Protein AF-A0A2D8EUV7-F1 (afdb_monomer)

Solvent-accessible surface area (backbone atoms only — not comparable to full-atom values): 5150 Å² total; per-residue (Å²): 130,87,78,76,77,75,85,69,88,75,45,70,65,63,65,44,47,33,55,84,57,68,38,37,25,12,53,81,78,72,42,78,44,64,79,64,49,95,90,35,74,86,57,72,52,66,30,66,36,51,42,76,89,75,50,52,81,44,39,74,73,36,69,56,91,68,88,72,76,72,67,79,84,74,76,76,82,128

Radius of gyration: 16.99 Å; Cα contacts (8 Å, |Δi|>4): 88; chains: 1; bounding box: 52×30×46 Å

Secondary structure (DSSP, 8-state):
--------SS-HHHHHSTTTTT--EETTT-SBP----TT-TTSPPP-EES-GGG--GGGGG--SSS----S-------

Mean predicted aligned error: 10.87 Å

Structure (mmCIF, N/CA/C/O backbone):
data_AF-A0A2D8EUV7-F1
#
_entry.id   AF-A0A2D8EUV7-F1
#
loop_
_atom_site.group_PDB
_atom_site.id
_atom_site.type_symbol
_atom_site.label_atom_id
_atom_site.label_alt_id
_atom_site.label_comp_id
_atom_site.label_asym_id
_atom_site.label_entity_id
_atom_site.label_seq_id
_atom_site.pdbx_PDB_ins_code
_atom_site.Cartn_x
_atom_site.Cartn_y
_atom_site.Cartn_z
_atom_site.occupancy
_atom_site.B_iso_or_equiv
_atom_site.auth_seq_id
_atom_site.auth_comp_id
_atom_site.auth_asym_id
_atom_site.auth_atom_id
_atom_site.pdbx_PDB_model_num
ATOM 1 N N . MET A 1 1 ? -40.557 -23.172 -14.668 1.00 44.28 1 MET A N 1
ATOM 2 C CA . MET A 1 1 ? -39.179 -23.166 -15.218 1.00 44.28 1 MET A CA 1
ATOM 3 C C . MET A 1 1 ? -38.212 -22.801 -14.097 1.00 44.28 1 MET A C 1
ATOM 5 O O . MET A 1 1 ? -38.227 -21.664 -13.636 1.00 44.28 1 MET A O 1
ATOM 9 N N . ALA A 1 2 ? -37.441 -23.762 -13.581 1.00 52.38 2 ALA A N 1
ATOM 10 C CA . ALA A 1 2 ? -36.499 -23.515 -12.489 1.00 52.38 2 ALA A CA 1
ATOM 11 C C . ALA A 1 2 ? -35.373 -22.587 -12.976 1.00 52.38 2 ALA A C 1
ATOM 13 O O . ALA A 1 2 ? -34.505 -22.987 -13.752 1.00 52.38 2 ALA A O 1
ATOM 14 N N . LYS A 1 3 ? -35.410 -21.320 -12.553 1.00 53.34 3 LYS A N 1
ATOM 15 C CA . LYS A 1 3 ? -34.396 -20.311 -12.871 1.00 53.34 3 LYS A CA 1
ATOM 16 C C . LYS A 1 3 ? -33.093 -20.725 -12.186 1.00 53.34 3 LYS A C 1
ATOM 18 O O . LYS A 1 3 ? -32.895 -20.440 -11.007 1.00 53.34 3 LYS A O 1
ATOM 23 N N . LYS A 1 4 ? -32.232 -21.454 -12.911 1.00 46.94 4 LYS A N 1
ATOM 24 C CA . LYS A 1 4 ? -30.864 -21.795 -12.494 1.00 46.94 4 LYS A CA 1
ATOM 25 C C . LYS A 1 4 ? -30.209 -20.515 -11.971 1.00 46.94 4 LYS A C 1
ATOM 27 O O . LYS A 1 4 ? -29.951 -19.590 -12.737 1.00 46.94 4 LYS A O 1
ATOM 32 N N . LYS A 1 5 ? -29.981 -20.436 -10.656 1.00 52.41 5 LYS A N 1
ATOM 33 C CA . LYS A 1 5 ? -29.168 -19.382 -10.044 1.00 52.41 5 LYS A CA 1
ATOM 34 C C . LYS A 1 5 ? -27.745 -19.575 -10.5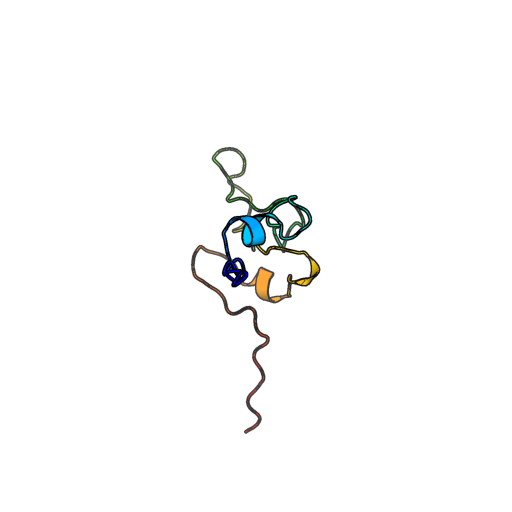57 1.00 52.41 5 LYS A C 1
ATOM 36 O O . LYS A 1 5 ? -26.992 -20.375 -10.011 1.00 52.41 5 LYS A O 1
ATOM 41 N N . SER A 1 6 ? -27.395 -18.879 -11.635 1.00 52.19 6 SER A N 1
ATOM 42 C CA . SER A 1 6 ? -26.031 -18.816 -12.148 1.00 52.19 6 SER A CA 1
ATOM 43 C C . SER A 1 6 ? -25.143 -18.319 -11.016 1.00 52.19 6 SER A C 1
ATOM 45 O O . SER A 1 6 ? -25.271 -17.172 -10.578 1.00 52.19 6 SER A O 1
ATOM 47 N N . ALA A 1 7 ? -24.289 -19.201 -10.501 1.00 53.66 7 ALA A N 1
ATOM 48 C CA . ALA A 1 7 ? -23.328 -18.930 -9.444 1.00 53.66 7 ALA A CA 1
ATOM 49 C C . ALA A 1 7 ? -22.255 -17.944 -9.941 1.00 53.66 7 ALA A C 1
ATOM 51 O O . ALA A 1 7 ? -21.093 -18.279 -10.124 1.00 53.66 7 ALA A O 1
ATOM 52 N N . THR A 1 8 ? -22.639 -16.693 -10.185 1.00 58.06 8 THR A N 1
ATOM 53 C CA . THR A 1 8 ? -21.741 -15.624 -10.648 1.00 58.06 8 THR A CA 1
ATOM 54 C C . THR A 1 8 ? -21.224 -14.794 -9.471 1.00 58.06 8 THR A C 1
ATOM 56 O O . THR A 1 8 ? -20.869 -13.625 -9.609 1.00 58.06 8 THR A O 1
ATOM 59 N N . SER A 1 9 ? -21.170 -15.397 -8.281 1.00 53.91 9 SER A N 1
ATOM 60 C CA . SER A 1 9 ? -20.820 -14.730 -7.023 1.00 53.91 9 SER A CA 1
ATOM 61 C C . SER A 1 9 ? -19.327 -14.396 -6.876 1.00 53.91 9 SER A C 1
ATOM 63 O O . SER A 1 9 ? -18.948 -13.800 -5.872 1.00 53.91 9 SER A O 1
ATOM 65 N N . GLY A 1 10 ? -18.466 -14.702 -7.858 1.00 59.59 10 GLY A N 1
ATOM 66 C CA . GLY A 1 10 ? -17.018 -14.486 -7.703 1.00 59.59 10 GLY A CA 1
ATOM 67 C C . GLY A 1 10 ? -16.134 -14.594 -8.951 1.00 59.59 10 GLY A C 1
ATOM 68 O O . GLY A 1 10 ? -14.930 -14.762 -8.802 1.00 59.59 10 GLY A O 1
ATOM 69 N N . GLY A 1 11 ? -16.682 -14.520 -10.169 1.00 70.94 11 GLY A N 1
ATOM 70 C CA . GLY A 1 11 ? -15.893 -14.709 -11.399 1.00 70.94 11 GLY A CA 1
ATOM 71 C C . GLY A 1 11 ? -14.906 -13.571 -11.714 1.00 70.94 11 GLY A C 1
ATOM 72 O O . GLY A 1 11 ? -15.066 -12.448 -11.228 1.00 70.94 11 GLY A O 1
ATOM 73 N N . LEU A 1 12 ? -13.931 -13.836 -12.601 1.00 69.38 12 LEU A N 1
ATOM 74 C CA . LEU A 1 12 ? -12.922 -12.873 -13.091 1.00 69.38 12 LEU A CA 1
ATOM 75 C C . LEU A 1 12 ? -13.539 -11.515 -13.460 1.00 69.38 12 LEU A C 1
ATOM 77 O O . LEU A 1 12 ? -13.014 -10.464 -13.110 1.00 69.38 12 LEU A O 1
ATOM 81 N N . ARG A 1 13 ? -14.711 -11.531 -14.102 1.00 72.62 13 ARG A N 1
ATOM 82 C CA . ARG A 1 13 ? -15.442 -10.323 -14.503 1.00 72.62 13 ARG A CA 1
ATOM 83 C C . ARG A 1 13 ? -15.796 -9.438 -13.303 1.00 72.62 13 ARG A C 1
ATOM 85 O O . ARG A 1 13 ? -15.546 -8.246 -13.352 1.00 72.62 13 ARG A O 1
ATOM 92 N N . LYS A 1 14 ? -16.237 -10.010 -12.175 1.00 72.25 14 LYS A N 1
ATOM 93 C CA . LYS A 1 14 ? -16.455 -9.271 -10.914 1.00 72.25 14 LYS A CA 1
ATOM 94 C C . LYS A 1 14 ? -15.138 -8.775 -10.310 1.00 72.25 14 LYS A C 1
ATOM 96 O O . LYS A 1 14 ? -15.129 -7.743 -9.649 1.00 72.25 14 LYS A O 1
ATOM 101 N N . TRP A 1 15 ? -14.038 -9.491 -10.525 1.00 68.19 15 TRP A N 1
ATOM 102 C CA . TRP A 1 15 ? -12.699 -9.100 -10.078 1.00 68.19 15 TRP A CA 1
ATOM 103 C C . TRP A 1 15 ? -12.154 -7.888 -10.854 1.00 68.19 15 TRP A C 1
ATOM 105 O O . TRP A 1 15 ? -11.608 -6.975 -10.241 1.00 68.19 15 TRP A O 1
ATOM 115 N N . PHE A 1 16 ? -12.386 -7.826 -12.170 1.00 68.69 16 PHE A N 1
ATOM 116 C CA . PHE A 1 16 ? -12.004 -6.701 -13.038 1.00 68.69 16 PHE A CA 1
ATOM 117 C C . PHE A 1 16 ? -13.007 -5.536 -13.034 1.00 68.69 16 PHE A C 1
ATOM 119 O O . PHE A 1 16 ? -12.610 -4.390 -13.223 1.00 68.69 16 PHE A O 1
ATOM 126 N N . SER A 1 17 ? -14.292 -5.788 -12.769 1.00 69.06 17 SER A N 1
ATOM 127 C CA . SER A 1 17 ? -15.303 -4.732 -12.596 1.00 69.06 17 SER A CA 1
ATOM 128 C C . SER A 1 17 ? -15.157 -3.972 -11.275 1.00 69.06 17 SER A C 1
ATOM 130 O O . SER A 1 17 ? -15.757 -2.905 -11.115 1.00 69.06 17 SER A O 1
ATOM 132 N N . GLN A 1 18 ? -14.360 -4.478 -10.326 1.00 67.50 18 GLN A N 1
ATOM 133 C CA . GLN A 1 18 ? -13.990 -3.697 -9.148 1.00 67.50 18 GLN A CA 1
ATOM 134 C C . GLN A 1 18 ? -13.303 -2.401 -9.599 1.00 67.50 18 GLN A C 1
ATOM 136 O O . GLN A 1 18 ? -12.505 -2.403 -10.532 1.00 67.50 18 GLN A O 1
ATOM 141 N N . ASN A 1 19 ? -13.660 -1.281 -8.960 1.00 66.75 19 ASN A N 1
ATOM 142 C CA . ASN A 1 19 ? -13.208 0.067 -9.335 1.00 66.75 19 ASN A CA 1
ATOM 143 C C . ASN A 1 19 ? -13.716 0.569 -10.702 1.00 66.75 19 ASN A C 1
ATOM 145 O O . ASN A 1 19 ? -12.990 1.235 -11.437 1.00 66.75 19 ASN A O 1
ATOM 149 N N . LYS A 1 20 ? -14.977 0.266 -11.049 1.00 65.88 20 LYS A N 1
ATOM 150 C CA . LYS A 1 20 ? -15.637 0.727 -12.289 1.00 65.88 20 LYS A CA 1
ATOM 151 C C . LYS A 1 20 ? -14.881 0.322 -13.567 1.00 65.88 20 LYS A C 1
ATOM 153 O O . LYS A 1 20 ? -14.849 1.081 -14.527 1.00 65.88 20 LYS A O 1
ATOM 158 N N . GLY A 1 21 ? -14.209 -0.831 -13.558 1.00 65.00 21 GLY A N 1
ATOM 159 C CA . GLY A 1 21 ? -13.409 -1.286 -14.701 1.00 65.00 21 GLY A CA 1
ATOM 160 C C . GLY A 1 21 ? -12.084 -0.539 -14.902 1.00 65.00 21 GLY A C 1
ATOM 161 O O . GLY A 1 21 ? -11.367 -0.842 -15.848 1.00 65.00 21 GLY A O 1
ATOM 162 N N . LYS A 1 22 ? -11.709 0.390 -14.007 1.00 65.00 22 LYS A N 1
ATOM 163 C CA . LYS A 1 22 ? -10.423 1.115 -14.066 1.00 65.00 22 LYS A CA 1
ATOM 164 C C . LYS A 1 22 ? -9.224 0.266 -13.627 1.00 65.00 22 LYS A C 1
ATOM 166 O O . LYS A 1 22 ? -8.085 0.715 -13.714 1.00 65.00 22 LYS A O 1
ATOM 171 N N . GLY A 1 23 ? -9.477 -0.955 -13.158 1.00 74.06 23 GLY A N 1
ATOM 172 C CA . GLY A 1 23 ? -8.450 -1.882 -12.709 1.00 74.06 23 GLY A CA 1
ATOM 173 C C . GLY A 1 23 ? -7.946 -1.597 -11.295 1.00 74.06 23 GLY A C 1
ATOM 174 O O . GLY A 1 23 ? -8.466 -0.748 -10.563 1.00 74.06 23 GLY A O 1
ATOM 175 N N . TRP A 1 24 ? -6.936 -2.373 -10.907 1.00 81.81 24 TRP A N 1
ATOM 176 C CA . TRP A 1 24 ? -6.290 -2.274 -9.604 1.00 81.81 24 TRP A CA 1
ATOM 177 C C . TRP A 1 24 ? -5.485 -0.984 -9.513 1.00 81.81 24 TRP A C 1
ATOM 1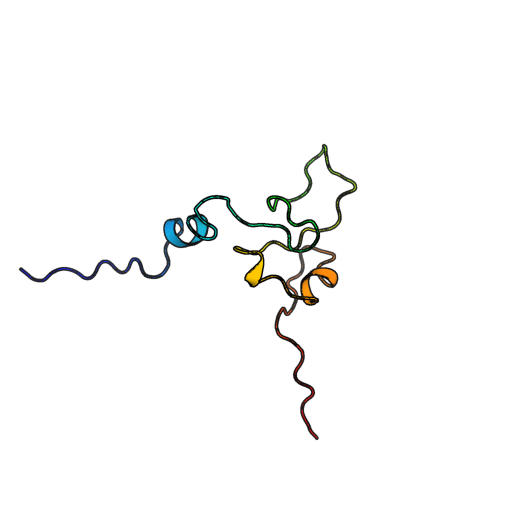79 O O . TRP A 1 24 ? -4.931 -0.511 -10.502 1.00 81.81 24 TRP A O 1
ATOM 189 N N . ILE A 1 25 ? -5.361 -0.445 -8.308 1.00 87.50 25 ILE A N 1
ATOM 190 C CA . ILE A 1 25 ? -4.573 0.752 -8.035 1.00 87.50 25 ILE A CA 1
ATOM 191 C C . ILE A 1 25 ? -3.424 0.437 -7.083 1.00 87.50 25 ILE A C 1
ATOM 193 O O . ILE A 1 25 ? -3.518 -0.461 -6.241 1.00 87.50 25 ILE A O 1
ATOM 197 N N . ASP A 1 26 ? -2.327 1.167 -7.220 1.00 88.75 26 ASP A N 1
ATOM 198 C CA . ASP A 1 26 ? -1.230 1.103 -6.268 1.00 88.75 26 ASP A CA 1
ATOM 199 C C . ASP A 1 26 ? -1.550 1.981 -5.058 1.00 88.75 26 ASP A C 1
ATOM 201 O O . ASP A 1 26 ? -1.653 3.200 -5.166 1.00 88.75 26 ASP A O 1
ATOM 205 N N . CYS A 1 27 ? -1.659 1.372 -3.881 1.00 88.31 27 CYS A N 1
ATOM 206 C CA . CYS A 1 27 ? -1.964 2.089 -2.649 1.00 88.31 27 CYS A CA 1
ATOM 207 C C . CYS A 1 27 ? -0.891 3.095 -2.210 1.00 88.31 27 CYS A C 1
ATOM 209 O O . CYS A 1 27 ? -1.179 3.929 -1.354 1.00 88.31 27 CYS A O 1
ATOM 211 N N . LYS A 1 28 ? 0.331 3.025 -2.755 1.00 83.81 28 LYS A N 1
ATOM 212 C CA . LYS A 1 28 ? 1.392 3.999 -2.455 1.00 83.81 28 LYS A CA 1
ATOM 213 C C . LYS A 1 28 ? 1.263 5.259 -3.302 1.00 83.81 28 LYS A C 1
ATOM 215 O O . LYS A 1 28 ? 1.347 6.359 -2.772 1.00 83.81 28 LYS A O 1
ATOM 220 N N . THR A 1 29 ? 1.073 5.088 -4.609 1.00 81.88 29 THR A N 1
ATOM 221 C CA . THR A 1 29 ? 1.099 6.200 -5.572 1.00 81.88 29 THR A CA 1
ATOM 222 C C . THR A 1 29 ? -0.285 6.657 -6.031 1.00 81.88 29 THR A C 1
ATOM 224 O O . THR A 1 29 ? -0.406 7.720 -6.628 1.00 81.88 29 THR A O 1
ATOM 227 N N . GLY A 1 30 ? -1.336 5.866 -5.797 1.00 79.81 30 GLY A N 1
ATOM 228 C CA . GLY A 1 30 ? -2.687 6.113 -6.310 1.00 79.81 30 GLY A CA 1
ATOM 229 C C . GLY A 1 30 ? -2.830 5.941 -7.828 1.00 79.81 30 GLY A C 1
ATOM 230 O O . GLY A 1 30 ? -3.925 6.129 -8.353 1.00 79.81 30 GLY A O 1
ATOM 231 N N . LYS A 1 31 ? -1.746 5.579 -8.524 1.00 80.75 31 LYS A N 1
ATOM 232 C CA . LYS A 1 31 ? -1.704 5.302 -9.965 1.00 80.75 31 LYS A CA 1
ATOM 233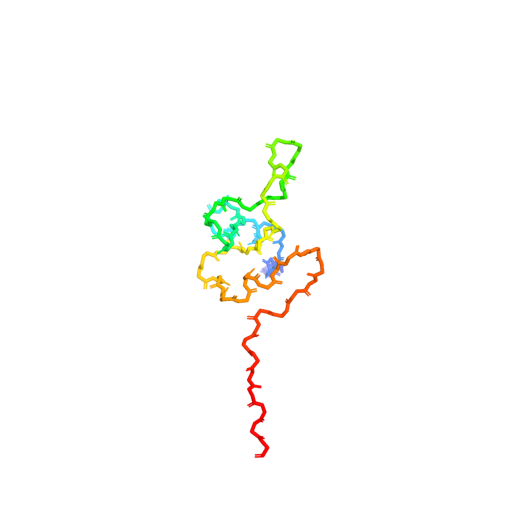 C C . LYS A 1 31 ? -2.278 3.907 -10.266 1.00 80.75 31 LYS A C 1
ATOM 235 O O . LYS A 1 31 ? -2.370 3.085 -9.346 1.00 80.75 31 LYS A O 1
ATOM 240 N N . PRO A 1 32 ? -2.639 3.603 -11.529 1.00 83.19 32 PRO A N 1
ATOM 241 C CA . PRO A 1 32 ? -2.966 2.236 -11.933 1.00 83.19 32 PRO A CA 1
ATOM 242 C C . PRO A 1 32 ? -1.859 1.269 -11.501 1.00 83.19 32 PRO A C 1
ATOM 244 O O . PRO A 1 32 ? -0.663 1.556 -11.636 1.00 83.19 32 PRO A O 1
ATOM 247 N N . CYS A 1 33 ? -2.266 0.145 -10.914 1.00 82.94 33 CYS A N 1
ATOM 248 C CA . CYS A 1 33 ? -1.332 -0.827 -10.385 1.00 82.94 33 CYS A CA 1
ATOM 249 C C . CYS A 1 33 ? -0.786 -1.714 -11.488 1.00 82.94 33 CYS A C 1
ATOM 251 O O . CYS A 1 33 ? -1.532 -2.380 -12.199 1.00 82.94 33 CYS A O 1
ATOM 253 N N . GLY A 1 34 ? 0.533 -1.781 -11.556 1.00 7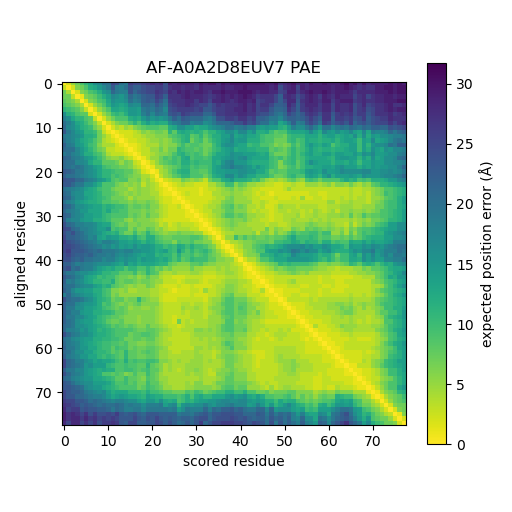7.31 34 GLY A N 1
ATOM 254 C CA . GLY A 1 34 ? 1.259 -2.666 -12.443 1.00 77.31 34 GLY A CA 1
ATOM 255 C C . GLY A 1 34 ? 2.681 -2.788 -11.935 1.00 77.31 34 GLY A C 1
ATOM 256 O O . GLY A 1 34 ? 3.209 -1.855 -11.321 1.00 77.31 34 GLY A O 1
ATOM 257 N N . ARG A 1 35 ? 3.291 -3.955 -12.145 1.00 77.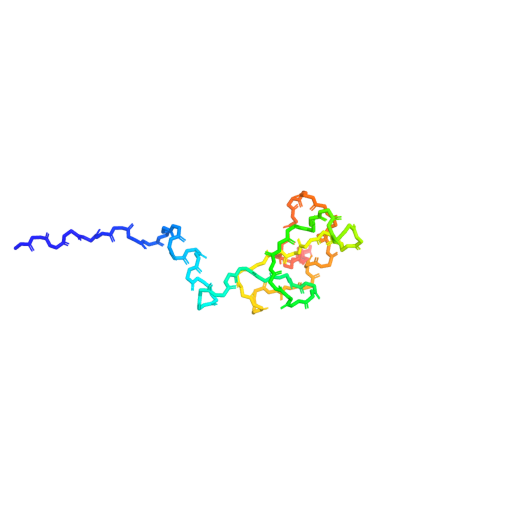12 35 ARG A N 1
ATOM 258 C CA . ARG A 1 35 ? 4.710 -4.113 -11.843 1.00 77.12 35 ARG A CA 1
ATOM 259 C C . ARG A 1 35 ? 5.496 -3.234 -12.803 1.00 77.12 35 ARG A C 1
ATOM 261 O O . ARG A 1 35 ? 5.215 -3.209 -13.998 1.00 77.12 35 ARG A O 1
ATOM 268 N N . SER A 1 36 ? 6.464 -2.521 -12.256 1.00 71.56 36 SER A N 1
ATOM 269 C CA . SER A 1 36 ? 7.353 -1.664 -13.014 1.00 71.56 36 SER A CA 1
ATOM 270 C C . SER A 1 36 ? 8.055 -2.475 -14.105 1.00 71.56 36 SER A C 1
ATOM 272 O O . SER A 1 36 ? 8.728 -3.463 -13.807 1.00 71.56 36 SER A O 1
ATOM 274 N N . GLY A 1 37 ? 7.837 -2.106 -15.367 1.00 71.31 37 GLY A N 1
ATOM 275 C CA . GLY A 1 37 ? 8.487 -2.742 -16.512 1.00 71.31 37 GLY A CA 1
ATOM 276 C C . GLY A 1 37 ? 9.916 -2.233 -16.709 1.00 71.31 37 GLY A C 1
ATOM 277 O O . GLY A 1 37 ? 10.442 -1.475 -15.893 1.00 71.31 37 GLY A O 1
ATOM 278 N N . LYS A 1 38 ? 10.539 -2.577 -17.847 1.00 65.38 38 LYS A N 1
ATOM 279 C CA . LYS A 1 38 ? 11.897 -2.109 -18.200 1.00 65.38 38 LYS A CA 1
ATOM 280 C C . LYS A 1 38 ? 12.047 -0.577 -18.185 1.00 65.38 38 LYS A C 1
ATOM 282 O O . LYS A 1 38 ? 13.160 -0.101 -17.996 1.00 65.38 38 LYS A O 1
ATOM 287 N N . LYS A 1 39 ? 10.945 0.161 -18.364 1.00 66.81 39 LYS A N 1
ATOM 288 C CA . LYS A 1 39 ? 10.878 1.632 -18.389 1.00 66.81 39 LYS A CA 1
ATOM 289 C C . LYS A 1 39 ? 10.714 2.277 -17.001 1.00 66.81 39 LYS A C 1
ATOM 291 O O . LYS A 1 39 ? 10.971 3.460 -16.856 1.00 66.81 39 LYS A O 1
ATOM 296 N N . ASP A 1 40 ? 10.357 1.506 -15.972 1.00 69.38 40 ASP A N 1
ATOM 297 C CA . ASP A 1 40 ? 9.988 2.016 -14.642 1.00 69.38 40 ASP A CA 1
ATOM 298 C C . ASP A 1 40 ? 10.858 1.424 -13.514 1.00 69.38 40 ASP A C 1
ATOM 300 O O . ASP A 1 40 ? 10.408 1.271 -12.380 1.00 69.38 40 ASP A O 1
ATOM 304 N N . LYS A 1 41 ? 12.115 1.063 -13.796 1.00 69.62 41 LYS A N 1
ATOM 305 C CA . LYS A 1 41 ? 12.972 0.275 -12.880 1.00 69.62 41 LYS A CA 1
ATOM 306 C C . LYS A 1 41 ? 13.121 0.855 -11.463 1.00 69.62 41 LYS A C 1
ATOM 308 O O . LYS A 1 41 ? 13.324 0.092 -10.527 1.00 69.62 41 LYS A O 1
ATOM 313 N N . ASN A 1 42 ? 12.955 2.167 -11.297 1.00 76.62 42 ASN A N 1
ATOM 314 C CA . ASN A 1 42 ? 13.099 2.855 -10.010 1.00 76.62 42 ASN A CA 1
ATOM 315 C C . ASN A 1 42 ? 11.829 2.845 -9.145 1.00 76.62 42 ASN A C 1
ATOM 317 O O . ASN A 1 42 ? 11.854 3.294 -7.999 1.00 76.62 42 ASN A O 1
ATOM 321 N N . ARG A 1 43 ? 10.691 2.364 -9.663 1.00 79.50 43 ARG A N 1
ATOM 322 C CA . ARG A 1 43 ? 9.446 2.351 -8.889 1.00 79.50 43 ARG A CA 1
ATOM 323 C C . ARG A 1 43 ? 9.487 1.227 -7.843 1.00 79.50 43 ARG A C 1
ATOM 325 O O . ARG A 1 43 ? 9.688 0.068 -8.218 1.00 79.50 43 ARG A O 1
ATOM 332 N N . PRO A 1 44 ? 9.235 1.535 -6.554 1.00 82.56 44 PRO A N 1
ATOM 333 C CA . PRO A 1 44 ? 9.220 0.537 -5.491 1.00 82.56 44 PRO A CA 1
ATOM 334 C C . PRO A 1 44 ? 8.110 -0.488 -5.721 1.00 82.56 44 PRO A C 1
ATOM 336 O O . PRO A 1 44 ? 7.144 -0.227 -6.440 1.00 82.56 44 PRO A O 1
ATOM 339 N N . TYR A 1 45 ? 8.211 -1.644 -5.056 1.00 86.00 45 TYR A N 1
ATOM 340 C CA . TYR A 1 45 ? 7.234 -2.715 -5.233 1.00 86.00 45 TYR A CA 1
ATOM 341 C C . TYR A 1 45 ? 5.802 -2.200 -4.980 1.00 86.00 45 TYR A C 1
ATOM 343 O O . TYR A 1 45 ? 5.535 -1.658 -3.893 1.00 86.00 45 TYR A O 1
ATOM 351 N N . PRO A 1 46 ? 4.886 -2.347 -5.956 1.00 87.44 46 PRO A N 1
ATOM 352 C CA . PRO A 1 46 ? 3.565 -1.751 -5.870 1.00 87.44 46 PRO A CA 1
ATOM 353 C C . PRO A 1 46 ? 2.672 -2.525 -4.898 1.00 87.44 46 PRO A C 1
ATOM 355 O O . PRO A 1 46 ? 2.740 -3.753 -4.770 1.0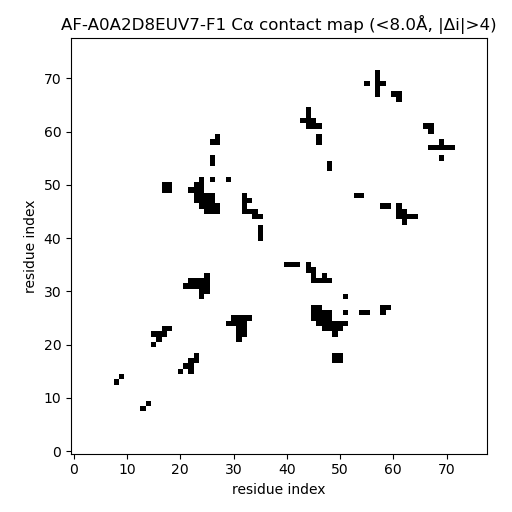0 87.44 46 PRO A O 1
ATOM 358 N N . ALA A 1 47 ? 1.801 -1.800 -4.208 1.00 90.06 47 ALA A N 1
ATOM 359 C CA . ALA A 1 47 ? 0.876 -2.346 -3.231 1.00 90.06 47 ALA A CA 1
ATOM 360 C C . ALA A 1 47 ? -0.536 -2.379 -3.832 1.00 90.06 47 ALA A C 1
ATOM 362 O O . ALA A 1 47 ? -1.392 -1.568 -3.482 1.00 90.06 47 ALA A O 1
ATOM 363 N N . CYS A 1 48 ? -0.752 -3.301 -4.775 1.00 87.06 48 CYS A N 1
ATOM 364 C CA . CYS A 1 48 ? -1.977 -3.354 -5.569 1.00 87.06 48 CYS A CA 1
ATOM 365 C C . CYS A 1 48 ? -3.213 -3.726 -4.741 1.00 87.06 48 CYS A C 1
ATOM 367 O O . CYS A 1 48 ? -3.213 -4.754 -4.054 1.00 87.06 48 CYS A O 1
ATOM 369 N N . ARG A 1 49 ? -4.294 -2.947 -4.880 1.00 86.50 49 ARG A N 1
ATOM 370 C CA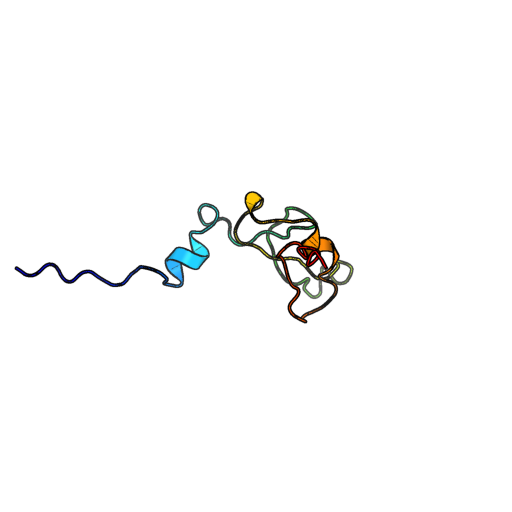 . ARG A 1 49 ? -5.645 -3.284 -4.397 1.00 86.50 49 ARG A CA 1
ATOM 371 C C . ARG A 1 49 ? -6.722 -2.882 -5.412 1.00 86.50 49 ARG A C 1
ATOM 373 O O . ARG A 1 49 ? -6.467 -2.018 -6.245 1.00 86.50 49 ARG A O 1
ATOM 380 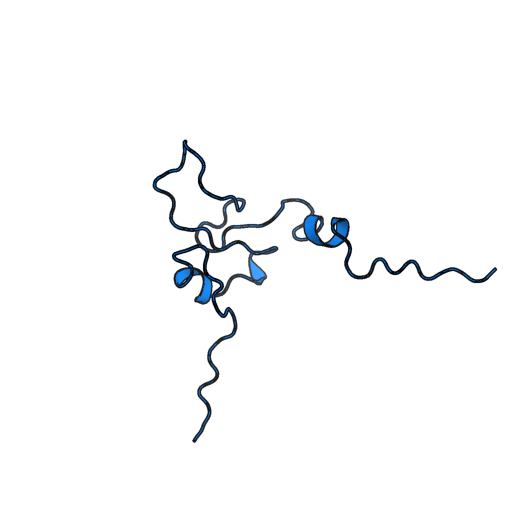N N . PRO A 1 50 ? -7.927 -3.469 -5.330 1.00 81.88 50 PRO A N 1
ATOM 381 C CA . PRO A 1 50 ? -9.037 -3.102 -6.198 1.00 81.88 50 PRO A CA 1
ATOM 382 C C . PRO A 1 50 ? -9.408 -1.620 -6.102 1.00 81.88 50 PRO A C 1
ATOM 384 O O . PRO A 1 50 ? -9.511 -0.958 -7.121 1.00 81.88 50 PRO A O 1
ATOM 387 N N . THR A 1 51 ? -9.568 -1.070 -4.893 1.00 81.31 51 THR A N 1
ATOM 388 C CA . THR A 1 51 ? -10.000 0.325 -4.694 1.00 81.31 51 THR A CA 1
ATOM 389 C C . THR A 1 51 ? -9.130 1.068 -3.682 1.00 81.31 51 THR A C 1
ATOM 391 O O . THR A 1 51 ? -8.530 0.463 -2.792 1.00 81.31 51 THR A O 1
ATOM 394 N N . LYS A 1 52 ? -9.120 2.408 -3.765 1.00 82.00 52 LYS A N 1
ATOM 395 C CA . LYS A 1 52 ? -8.392 3.290 -2.827 1.00 82.00 52 LYS A CA 1
ATOM 396 C C . LYS A 1 52 ? -8.897 3.191 -1.399 1.00 82.00 52 LYS A C 1
ATOM 398 O O . LYS A 1 52 ? -8.102 3.257 -0.472 1.00 82.00 52 LYS A O 1
ATOM 403 N N . ALA A 1 53 ? -10.188 2.926 -1.227 1.00 81.94 53 ALA A N 1
ATOM 404 C CA . ALA A 1 53 ? -10.788 2.694 0.083 1.00 81.94 53 ALA A CA 1
ATOM 405 C C . ALA A 1 53 ? -10.202 1.465 0.804 1.00 81.94 53 ALA A C 1
ATOM 407 O O . ALA A 1 53 ? -10.223 1.392 2.027 1.00 81.94 53 ALA A O 1
ATOM 408 N N . GLN A 1 54 ? -9.653 0.497 0.063 1.00 82.25 54 GLN A N 1
ATOM 409 C CA . GLN A 1 54 ? -9.032 -0.698 0.638 1.00 82.25 54 GLN A CA 1
ATOM 410 C C . GLN A 1 54 ? -7.537 -0.526 0.936 1.00 82.25 54 GLN A C 1
ATOM 412 O O . GLN A 1 54 ? -6.892 -1.476 1.397 1.00 82.25 54 GLN A O 1
ATOM 417 N N . CYS A 1 55 ? -6.976 0.650 0.659 1.00 86.00 55 CYS A N 1
ATOM 418 C CA . CYS A 1 55 ? -5.592 0.965 0.955 1.00 86.00 55 CYS A CA 1
ATOM 419 C C . CYS A 1 55 ? -5.432 1.311 2.432 1.00 86.00 55 CYS A C 1
ATOM 421 O O . CYS A 1 55 ? -6.047 2.241 2.943 1.00 86.00 55 CYS A O 1
ATOM 423 N N . THR A 1 56 ? -4.572 0.566 3.121 1.00 85.62 56 THR A N 1
ATOM 424 C CA . THR A 1 56 ? -4.216 0.826 4.519 1.00 85.62 56 THR A CA 1
ATOM 425 C C . THR A 1 56 ? -2.736 1.173 4.637 1.00 85.62 56 THR A C 1
ATOM 427 O O . THR A 1 56 ? -1.955 0.970 3.703 1.00 85.62 56 THR A O 1
ATOM 430 N N . SER A 1 57 ? -2.312 1.635 5.816 1.00 84.44 57 SER A N 1
ATOM 431 C CA . SER A 1 57 ? -0.896 1.895 6.117 1.00 84.44 57 SER A CA 1
ATOM 432 C C . SER A 1 57 ? 0.004 0.663 5.939 1.00 84.44 57 SER A C 1
ATOM 434 O O . SER A 1 57 ? 1.212 0.811 5.749 1.00 84.44 57 SER A O 1
ATOM 436 N N . ALA A 1 58 ? -0.569 -0.548 5.906 1.00 85.62 58 ALA A N 1
ATOM 437 C CA . ALA A 1 58 ? 0.155 -1.777 5.598 1.00 85.62 58 ALA A CA 1
ATOM 438 C C . ALA A 1 58 ? 0.779 -1.769 4.193 1.00 85.62 58 ALA A C 1
ATOM 440 O O . ALA A 1 58 ? 1.802 -2.421 4.001 1.00 85.62 58 ALA A O 1
ATOM 441 N N . ALA A 1 59 ? 0.251 -0.985 3.244 1.00 86.81 59 ALA A N 1
ATOM 442 C CA . ALA A 1 59 ? 0.822 -0.835 1.903 1.00 86.81 59 ALA A CA 1
ATOM 443 C C . ALA A 1 59 ? 2.313 -0.457 1.926 1.00 86.81 59 ALA A C 1
ATOM 445 O O . ALA A 1 59 ? 3.084 -0.925 1.089 1.00 86.81 59 ALA A O 1
ATOM 446 N N . LYS A 1 60 ? 2.742 0.334 2.919 1.00 85.50 60 LYS A N 1
ATOM 447 C CA . LYS A 1 60 ? 4.144 0.745 3.095 1.00 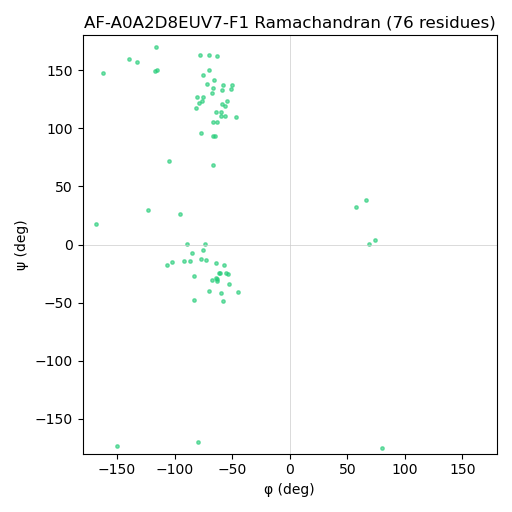85.50 60 LYS A CA 1
ATOM 448 C C . LYS A 1 60 ? 5.075 -0.441 3.368 1.00 85.50 60 LYS A C 1
ATOM 450 O O . LYS A 1 60 ? 6.223 -0.426 2.948 1.00 85.50 60 LYS A O 1
ATOM 455 N N . ARG A 1 61 ? 4.557 -1.502 3.997 1.00 87.06 61 ARG A N 1
ATOM 456 C CA . ARG A 1 61 ? 5.303 -2.725 4.338 1.00 87.06 61 ARG A CA 1
ATOM 457 C C . ARG A 1 61 ? 5.517 -3.646 3.136 1.00 87.06 61 ARG A C 1
ATOM 459 O O . ARG A 1 61 ? 6.281 -4.599 3.229 1.00 87.06 61 ARG A O 1
ATOM 466 N N . LYS A 1 62 ? 4.825 -3.405 2.016 1.00 87.19 62 LYS A N 1
ATOM 467 C CA . LYS A 1 62 ? 4.997 -4.180 0.785 1.00 87.19 62 LYS A CA 1
ATOM 468 C C . LYS A 1 62 ? 6.281 -3.716 0.098 1.00 87.19 62 LYS A C 1
ATOM 470 O O . LYS A 1 62 ? 6.269 -2.719 -0.619 1.00 87.19 62 LYS A O 1
ATOM 475 N N . THR A 1 63 ? 7.382 -4.418 0.328 1.00 87.81 63 THR A N 1
ATOM 476 C CA . THR A 1 63 ? 8.693 -4.125 -0.282 1.00 87.81 63 THR A CA 1
ATOM 477 C C . THR A 1 63 ? 9.080 -5.126 -1.368 1.00 87.81 63 THR A C 1
ATOM 479 O O . THR A 1 63 ? 9.914 -4.816 -2.210 1.00 87.81 63 THR A O 1
ATOM 482 N N . GLY A 1 64 ? 8.432 -6.293 -1.409 1.00 86.44 64 GLY A N 1
ATOM 483 C CA . GLY A 1 64 ? 8.751 -7.365 -2.347 1.00 86.44 64 GLY A CA 1
ATOM 484 C C . GLY A 1 64 ? 7.549 -8.237 -2.724 1.00 86.44 64 GLY A C 1
ATOM 485 O O . GLY A 1 64 ? 6.410 -7.951 -2.332 1.00 86.44 64 GLY A O 1
ATOM 486 N N . PRO A 1 65 ? 7.781 -9.326 -3.481 1.00 85.81 65 PRO A N 1
ATOM 487 C CA . PRO A 1 65 ? 6.722 -10.220 -3.952 1.00 85.81 65 PRO A CA 1
ATOM 488 C C . PRO A 1 65 ? 5.987 -10.931 -2.814 1.00 85.81 65 PRO A C 1
ATOM 490 O O . PRO A 1 65 ? 4.777 -11.151 -2.923 1.00 85.81 65 PRO A O 1
ATOM 493 N N . ALA A 1 66 ? 6.668 -11.170 -1.690 1.00 88.19 66 ALA A N 1
ATOM 494 C CA . ALA A 1 66 ? 6.109 -11.802 -0.501 1.00 88.19 66 ALA A CA 1
ATOM 495 C C . ALA A 1 66 ? 4.793 -11.149 -0.045 1.00 88.19 66 ALA A C 1
ATOM 497 O O . ALA A 1 66 ? 4.633 -9.921 -0.049 1.00 88.19 66 ALA A O 1
ATOM 498 N N . ARG A 1 67 ? 3.810 -11.976 0.324 1.00 86.81 67 ARG A N 1
ATOM 499 C CA . ARG A 1 67 ? 2.518 -11.498 0.832 1.00 86.81 67 ARG A CA 1
ATOM 500 C C . ARG A 1 67 ? 2.715 -10.796 2.177 1.00 86.81 67 ARG A C 1
ATOM 502 O O . ARG A 1 67 ? 3.493 -11.243 3.009 1.00 86.81 67 ARG A O 1
ATOM 509 N N . ILE A 1 68 ? 1.978 -9.708 2.390 1.00 88.19 68 ILE A N 1
ATOM 510 C CA . ILE A 1 68 ? 1.959 -8.981 3.663 1.00 88.19 68 ILE A CA 1
ATOM 511 C C . ILE A 1 68 ? 0.572 -9.069 4.295 1.00 88.19 68 ILE A C 1
ATOM 513 O O . ILE A 1 68 ? -0.437 -9.139 3.590 1.00 88.19 68 ILE A O 1
ATOM 517 N N . SER A 1 69 ? 0.516 -9.023 5.625 1.00 86.62 69 SER A N 1
ATOM 518 C CA . SER A 1 69 ? -0.755 -8.875 6.332 1.00 86.62 69 SER A CA 1
ATOM 519 C C . SER A 1 69 ? -1.242 -7.430 6.249 1.00 86.62 69 SER A C 1
ATOM 521 O O . SER A 1 69 ? -0.540 -6.502 6.659 1.00 86.62 69 SER A O 1
ATOM 523 N N . TRP A 1 70 ? -2.454 -7.261 5.722 1.00 82.88 70 TRP A N 1
ATOM 524 C CA . TRP A 1 70 ? -3.142 -5.973 5.584 1.00 82.88 70 TRP A CA 1
ATOM 525 C C . TRP A 1 70 ? -4.036 -5.630 6.777 1.00 82.88 70 TRP A C 1
ATOM 527 O O . TRP A 1 70 ? -4.457 -4.481 6.921 1.00 82.88 70 TRP A O 1
ATOM 537 N N . LYS A 1 71 ? -4.323 -6.621 7.628 1.00 80.56 71 LYS A N 1
ATOM 538 C CA . LYS A 1 71 ? -5.066 -6.421 8.871 1.00 80.56 71 LYS A CA 1
ATOM 539 C C . LYS A 1 71 ? -4.167 -5.680 9.860 1.00 80.56 71 LYS A C 1
ATOM 541 O O . LYS A 1 71 ? -2.978 -5.989 9.976 1.00 80.56 71 LYS A O 1
ATOM 546 N N . LYS A 1 72 ? -4.726 -4.709 10.588 1.00 69.62 72 LYS A N 1
ATOM 547 C CA . LYS A 1 72 ? -4.024 -4.126 11.739 1.00 69.62 72 LYS A CA 1
ATOM 548 C C . LYS A 1 72 ? -3.741 -5.264 12.724 1.00 69.62 72 LYS A C 1
ATOM 550 O O . LYS A 1 72 ? -4.635 -6.062 12.996 1.00 69.62 72 LYS A O 1
ATOM 555 N N . LYS A 1 73 ? -2.507 -5.361 13.234 1.00 65.44 73 LYS A N 1
ATOM 556 C CA . LYS A 1 73 ? -2.214 -6.266 14.352 1.00 65.44 73 LYS A CA 1
ATOM 557 C C . LYS A 1 73 ? -3.038 -5.770 15.538 1.00 65.44 73 LYS A C 1
ATOM 559 O O . LYS A 1 73 ? -2.710 -4.739 16.117 1.00 65.44 73 LYS A O 1
ATOM 564 N N . THR A 1 74 ? -4.112 -6.472 15.873 1.00 62.53 74 THR A N 1
ATOM 565 C CA . THR A 1 74 ? -4.771 -6.302 17.165 1.00 62.53 74 THR A CA 1
ATOM 566 C C . THR A 1 74 ? -3.758 -6.752 18.208 1.00 62.53 74 THR A C 1
ATOM 568 O O . THR A 1 74 ? -3.346 -7.914 18.201 1.00 62.53 74 THR A O 1
ATOM 571 N N . LYS A 1 75 ? -3.270 -5.834 19.050 1.00 62.62 75 LYS A N 1
ATOM 572 C CA . LYS A 1 75 ? -2.475 -6.235 20.212 1.00 62.62 75 LYS A CA 1
ATOM 573 C C . LYS A 1 75 ? -3.373 -7.145 21.045 1.00 62.62 75 LYS A C 1
ATOM 575 O O . LYS A 1 75 ? -4.426 -6.707 21.498 1.00 62.62 75 LYS A O 1
ATOM 580 N N . LYS A 1 76 ? -3.003 -8.421 21.156 1.00 58.31 76 LYS A N 1
ATOM 581 C CA . LYS A 1 76 ? -3.659 -9.358 22.066 1.00 58.31 76 LYS A CA 1
ATOM 582 C C . LYS A 1 76 ? -3.468 -8.751 23.458 1.00 58.31 76 LYS A C 1
ATOM 584 O O . LYS A 1 76 ? -2.323 -8.609 23.882 1.00 58.31 76 LYS A O 1
ATOM 589 N N . LYS A 1 77 ? -4.546 -8.265 24.085 1.00 59.12 77 LYS A N 1
ATOM 590 C CA . LYS A 1 77 ? -4.507 -7.901 25.506 1.00 59.12 77 LYS A CA 1
ATOM 591 C C . LYS A 1 77 ? -4.113 -9.184 26.246 1.00 59.12 77 LYS A C 1
ATOM 593 O O . LYS A 1 77 ? -4.736 -10.219 26.005 1.00 59.12 77 LYS A O 1
ATOM 598 N N . LYS A 1 78 ? -3.001 -9.124 26.975 1.00 52.53 78 LYS A N 1
ATOM 599 C CA . LYS A 1 78 ? -2.611 -10.146 27.945 1.00 52.53 78 LYS A CA 1
ATOM 600 C C . LYS A 1 78 ? -3.357 -9.845 29.234 1.00 52.53 78 LYS A C 1
ATOM 602 O O . LYS A 1 78 ? -3.518 -8.633 29.504 1.00 52.53 78 LYS A O 1
#

Foldseek 3Di:
DPPPPPPPVDDPVVVCPQPVNLAWAFLVPRHHDDPQDPPRVPDFHGQTDSDNVLRDPQSVVCRDPDDTDSDDPPPPDD

Sequence (78 aa):
MAKKKSATSGGLRKWFSQNKGKGWIDCKTGKPCGRSGKKDKNRPYPACRPTKAQCTSAAKRKTGPARISWKKKTKKKK

pLDDT: mean 74.44, std 12.16, range [44.28, 90.06]